Protein AF-A0A7U3ZIJ4-F1 (afdb_monomer_lite)

Radius of gyration: 16.25 Å; chains: 1; bounding box: 36×23×43 Å

Organism: Runella slithyformis (strain ATCC 29530 / DSM 19594 / LMG 11500 / NCIMB 11436 / LSU 4) (NCBI:txid761193)

Structure (mmCIF, N/CA/C/O backbone):
data_AF-A0A7U3ZIJ4-F1
#
_entry.id   AF-A0A7U3ZIJ4-F1
#
loop_
_atom_site.group_PDB
_atom_site.id
_atom_site.type_symbol
_atom_site.label_atom_id
_atom_site.label_alt_id
_atom_site.label_comp_id
_atom_site.label_asym_id
_atom_site.label_entity_id
_atom_site.label_seq_id
_atom_site.pdbx_PDB_ins_code
_atom_site.Cartn_x
_atom_site.Cartn_y
_atom_site.Cartn_z
_atom_site.occupancy
_atom_site.B_iso_or_equiv
_atom_site.auth_seq_id
_atom_site.auth_comp_id
_atom_site.auth_asym_id
_atom_site.auth_atom_id
_atom_site.pdbx_PDB_model_num
ATOM 1 N N . MET A 1 1 ? -24.132 11.952 28.007 1.00 44.25 1 MET A N 1
ATOM 2 C CA . MET A 1 1 ? -23.393 12.104 26.732 1.00 44.25 1 MET A CA 1
ATOM 3 C C . MET A 1 1 ? -21.895 11.962 27.005 1.00 44.25 1 MET A C 1
ATOM 5 O O . MET A 1 1 ? -21.272 12.916 27.456 1.00 44.25 1 MET A O 1
ATOM 9 N N . LYS A 1 2 ? -21.316 10.761 26.840 1.00 49.78 2 LYS A N 1
ATOM 10 C CA . LYS A 1 2 ? -19.869 10.543 27.026 1.00 49.78 2 LYS A CA 1
ATOM 11 C C . LYS A 1 2 ? -19.144 11.204 25.851 1.00 49.78 2 LYS A C 1
ATOM 13 O O . LYS A 1 2 ? -19.247 10.720 24.727 1.00 49.78 2 LYS A O 1
ATOM 18 N N . ARG A 1 3 ? -18.467 12.334 26.080 1.00 56.06 3 ARG A N 1
ATOM 19 C CA . ARG A 1 3 ? -17.640 12.980 25.050 1.00 56.06 3 ARG A CA 1
ATOM 20 C C . ARG A 1 3 ? -16.543 11.985 24.659 1.00 56.06 3 ARG A C 1
ATOM 22 O O . ARG A 1 3 ? -15.640 11.738 25.453 1.00 56.06 3 ARG A O 1
ATOM 29 N N . LYS A 1 4 ? -16.655 11.356 23.480 1.00 58.91 4 LYS A N 1
ATOM 30 C CA . LYS A 1 4 ? -15.566 10.542 22.918 1.00 58.91 4 LYS A CA 1
ATOM 31 C C . LYS A 1 4 ? -14.331 11.461 22.875 1.00 58.91 4 LYS A C 1
ATOM 33 O O . LYS A 1 4 ? -14.463 12.585 22.388 1.00 58.91 4 LYS A O 1
ATOM 38 N N . PRO A 1 5 ? -13.179 11.064 23.445 1.00 68.88 5 PRO A N 1
ATOM 39 C CA . PRO A 1 5 ? -12.037 11.964 23.554 1.00 68.88 5 PRO A CA 1
ATOM 40 C C . PRO A 1 5 ? -11.631 12.408 22.147 1.00 68.88 5 PRO A C 1
ATOM 42 O O . PRO A 1 5 ? -11.501 11.562 21.263 1.00 68.88 5 PRO A O 1
ATOM 45 N N . LEU A 1 6 ? -11.451 13.718 21.933 1.00 66.50 6 LEU A N 1
ATOM 46 C CA .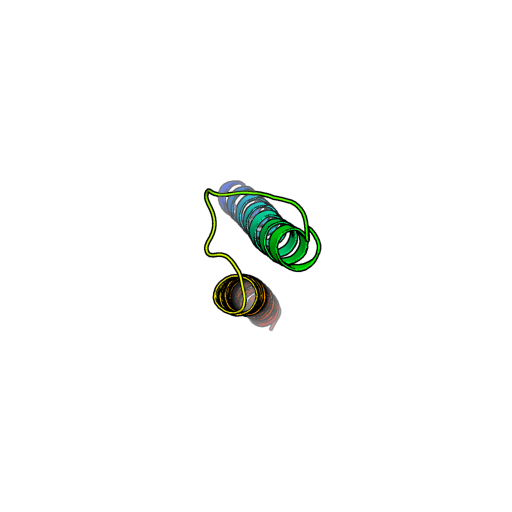 LEU A 1 6 ? -11.072 14.319 20.639 1.00 66.50 6 LEU A CA 1
ATOM 47 C C . LEU A 1 6 ? -9.883 13.591 19.987 1.00 66.50 6 LEU A C 1
ATOM 49 O O . LEU A 1 6 ? -9.841 13.403 18.775 1.00 66.50 6 LEU A O 1
ATOM 53 N N . TYR A 1 7 ? -8.973 13.081 20.819 1.00 66.38 7 TYR A N 1
ATOM 54 C CA . TYR A 1 7 ? -7.860 12.221 20.427 1.00 66.38 7 TYR A CA 1
ATOM 55 C C . TYR A 1 7 ? -8.278 10.980 19.616 1.00 66.38 7 TYR A C 1
ATOM 57 O O . TYR A 1 7 ? -7.623 10.627 18.639 1.00 66.38 7 TYR A O 1
ATOM 65 N N . ARG A 1 8 ? -9.388 10.324 19.972 1.00 64.62 8 ARG A N 1
ATOM 66 C CA . ARG A 1 8 ? -9.865 9.099 19.310 1.00 64.62 8 ARG A CA 1
ATOM 67 C C . ARG A 1 8 ? -10.485 9.399 17.944 1.00 64.62 8 ARG A C 1
ATOM 69 O O . ARG A 1 8 ? -10.297 8.618 17.019 1.00 64.62 8 ARG A O 1
ATOM 76 N N . GLN A 1 9 ? -11.152 10.546 17.790 1.00 70.00 9 GLN A N 1
ATOM 77 C CA . GLN A 1 9 ? -11.620 11.019 16.479 1.00 70.00 9 GLN A CA 1
ATOM 78 C C . GLN A 1 9 ? -10.451 11.404 15.568 1.00 70.00 9 GLN A C 1
ATOM 80 O O . GLN A 1 9 ? -10.413 10.960 14.424 1.00 70.00 9 GLN A O 1
ATOM 85 N N . LEU A 1 10 ? -9.465 12.141 16.087 1.00 79.25 10 LEU A N 1
ATOM 86 C CA . LEU A 1 10 ? -8.253 12.496 15.341 1.00 79.25 10 LEU A CA 1
ATOM 87 C C . LEU A 1 10 ? -7.465 11.256 14.911 1.00 79.25 10 LEU A C 1
ATOM 89 O O . LEU A 1 10 ? -7.089 11.146 13.749 1.00 79.25 10 LEU A O 1
ATOM 93 N N . SER A 1 11 ? -7.271 10.294 15.815 1.00 73.69 11 SER A N 1
ATOM 94 C CA . SER A 1 11 ? -6.588 9.028 15.522 1.00 73.69 11 SER A CA 1
ATOM 95 C C . SER A 1 11 ? -7.340 8.189 14.479 1.00 73.69 11 SER A C 1
ATOM 97 O O . SER A 1 11 ? -6.719 7.587 13.598 1.00 73.69 11 SER A O 1
ATOM 99 N N . SER A 1 12 ? -8.676 8.201 14.524 1.00 73.12 12 SER A N 1
ATOM 100 C CA . SER A 1 12 ? -9.521 7.535 13.529 1.00 73.12 12 SER A CA 1
ATOM 101 C C . SER A 1 12 ? -9.425 8.205 12.157 1.00 73.12 12 SER A C 1
ATOM 103 O O . SER A 1 12 ? -9.254 7.506 11.161 1.00 73.12 12 SER A O 1
ATOM 105 N N . MET A 1 13 ? -9.482 9.541 12.092 1.00 77.25 13 MET A N 1
ATOM 106 C CA . MET A 1 13 ? -9.318 10.283 10.836 1.00 77.25 13 MET A CA 1
ATOM 107 C C . MET A 1 13 ? -7.922 10.073 10.250 1.00 77.25 13 MET A C 1
ATOM 109 O O . MET A 1 13 ? -7.808 9.747 9.076 1.00 77.25 13 MET A O 1
ATOM 113 N N . LEU A 1 14 ? -6.863 10.157 11.062 1.00 83.38 14 LEU A N 1
ATOM 114 C CA . LEU A 1 14 ? -5.494 9.865 10.624 1.00 83.38 14 LEU A CA 1
ATOM 115 C C . LEU A 1 14 ? -5.350 8.431 10.114 1.00 83.38 14 LEU A C 1
ATOM 117 O O . LEU A 1 14 ? -4.727 8.211 9.080 1.00 83.38 14 LEU A O 1
ATOM 121 N N . SER A 1 15 ? -5.946 7.457 10.805 1.00 75.62 15 SER A N 1
ATOM 122 C CA . SER A 1 15 ? -5.924 6.060 10.361 1.00 75.62 15 SER A CA 1
ATOM 123 C C . SER A 1 15 ? -6.662 5.863 9.039 1.00 75.62 15 SER A C 1
ATOM 125 O O . SER A 1 15 ? -6.161 5.131 8.187 1.00 75.62 15 SER A O 1
ATOM 127 N N . MET A 1 16 ? -7.801 6.532 8.838 1.00 80.50 16 MET A N 1
ATOM 128 C CA . MET A 1 16 ? -8.518 6.529 7.559 1.00 80.50 16 MET A CA 1
ATOM 129 C C . MET A 1 16 ? -7.698 7.193 6.451 1.00 80.50 16 MET A C 1
ATOM 131 O O . MET A 1 16 ? -7.561 6.609 5.381 1.00 80.50 16 MET A O 1
ATOM 135 N N . THR A 1 17 ? -7.092 8.354 6.707 1.00 84.00 17 THR A N 1
ATOM 136 C CA . THR A 1 17 ? -6.249 9.064 5.734 1.00 84.00 17 THR A CA 1
ATOM 137 C C . THR A 1 17 ? -5.025 8.241 5.344 1.00 84.00 17 THR A C 1
ATOM 139 O O . THR A 1 17 ? -4.718 8.119 4.164 1.00 84.00 17 THR A O 1
ATOM 142 N N . ILE A 1 18 ? -4.351 7.619 6.314 1.00 84.12 18 ILE A N 1
ATOM 143 C CA . ILE A 1 18 ? -3.216 6.724 6.062 1.00 84.12 18 ILE A CA 1
ATOM 144 C C . ILE A 1 18 ? -3.677 5.480 5.293 1.00 84.12 18 ILE A C 1
ATOM 146 O O . ILE A 1 18 ? -2.998 5.051 4.365 1.00 84.12 18 ILE A O 1
ATOM 150 N N . GLY A 1 19 ? -4.833 4.908 5.641 1.00 7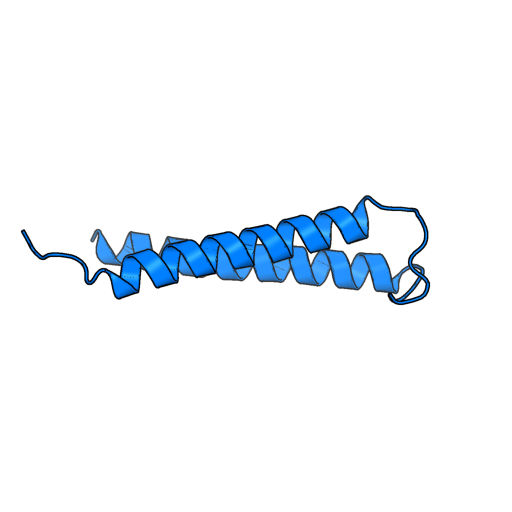7.81 19 GLY A N 1
ATOM 151 C CA . GLY A 1 19 ? -5.426 3.785 4.913 1.00 77.81 19 GLY A CA 1
ATOM 152 C C . GLY A 1 19 ? -5.725 4.128 3.452 1.00 77.81 19 GLY A C 1
ATOM 153 O O . GLY A 1 19 ? -5.338 3.377 2.560 1.00 77.81 19 GLY A O 1
ATOM 154 N N . LEU A 1 20 ? -6.331 5.293 3.203 1.00 83.94 20 LEU A N 1
ATOM 155 C CA . LEU A 1 20 ? -6.575 5.832 1.862 1.00 83.94 20 LEU A CA 1
ATOM 156 C C . LEU A 1 20 ? -5.272 6.124 1.116 1.00 83.94 20 LEU A C 1
ATOM 158 O O . LEU A 1 20 ? -5.191 5.841 -0.073 1.00 83.94 20 LEU A O 1
ATOM 162 N N . ALA A 1 21 ? -4.242 6.626 1.796 1.00 85.31 21 ALA A N 1
ATOM 163 C CA . ALA A 1 21 ? -2.926 6.844 1.203 1.00 85.31 21 ALA A CA 1
ATOM 164 C C . ALA A 1 21 ? -2.248 5.523 0.806 1.00 85.31 21 ALA A C 1
ATOM 166 O O . ALA A 1 21 ? -1.655 5.444 -0.265 1.00 85.31 21 ALA A O 1
ATOM 167 N N . TYR A 1 22 ? -2.373 4.465 1.614 1.00 78.00 22 TYR A N 1
ATOM 168 C CA . TYR A 1 22 ? -1.862 3.134 1.270 1.00 78.00 22 TYR A CA 1
ATOM 169 C C . TYR A 1 22 ? -2.643 2.483 0.126 1.00 78.00 22 TYR A C 1
ATOM 171 O O . TYR A 1 22 ? -2.030 1.917 -0.779 1.00 78.00 22 TYR A O 1
ATOM 179 N N . LEU A 1 23 ? -3.975 2.585 0.134 1.00 75.50 23 LEU A N 1
ATOM 180 C CA . LEU A 1 23 ? -4.823 2.074 -0.947 1.00 75.50 23 LEU A CA 1
ATOM 181 C C . LEU A 1 23 ? -4.586 2.835 -2.250 1.00 75.50 23 LEU A C 1
ATOM 183 O O . LEU A 1 23 ? -4.365 2.219 -3.287 1.00 75.50 23 LEU A O 1
ATOM 187 N N . GLY A 1 24 ? -4.587 4.165 -2.186 1.00 79.75 24 GLY A N 1
ATOM 188 C CA . GLY A 1 24 ? -4.318 5.047 -3.315 1.00 79.75 24 GLY A CA 1
ATOM 189 C C . GLY A 1 24 ? -2.897 4.878 -3.840 1.00 79.75 24 GLY A C 1
ATOM 190 O O . GLY A 1 24 ? -2.714 4.765 -5.044 1.00 79.75 24 GLY A O 1
ATOM 191 N N . GLY A 1 25 ? -1.905 4.759 -2.956 1.00 78.31 25 GLY A N 1
ATOM 192 C CA . GLY A 1 25 ? -0.518 4.475 -3.317 1.00 78.31 25 GLY A CA 1
ATOM 193 C C . GLY A 1 25 ? -0.351 3.107 -3.977 1.00 78.31 25 GLY A C 1
ATOM 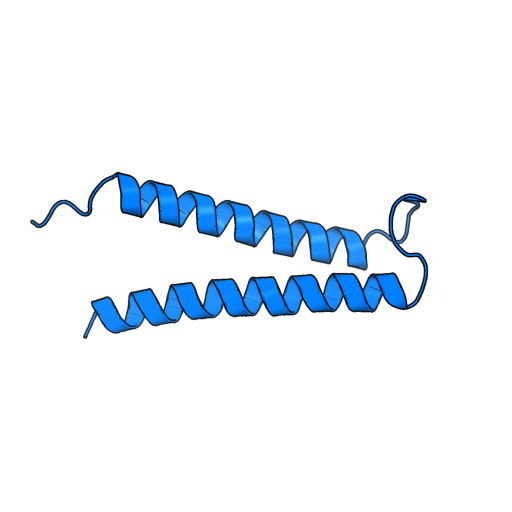194 O O . GLY A 1 25 ? 0.318 3.016 -4.999 1.00 78.31 25 GLY A O 1
ATOM 195 N N . GLY A 1 26 ? -1.002 2.061 -3.455 1.00 70.44 26 GLY A N 1
ATOM 196 C CA . GLY A 1 26 ? -1.008 0.717 -4.040 1.00 70.44 26 GLY A CA 1
ATOM 197 C C . GLY A 1 26 ? -1.719 0.655 -5.395 1.00 70.44 26 GLY A C 1
ATOM 198 O O . GLY A 1 26 ? -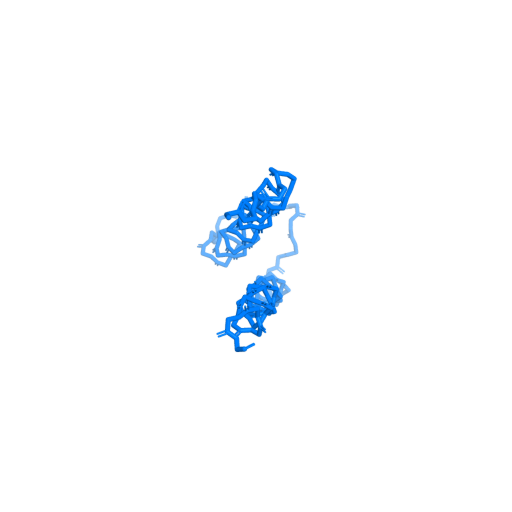1.182 0.087 -6.341 1.00 70.44 26 GLY A O 1
ATOM 199 N N . LEU A 1 27 ? -2.885 1.295 -5.524 1.00 73.81 27 LEU A N 1
ATOM 200 C CA . LEU A 1 27 ? -3.611 1.426 -6.792 1.00 73.81 27 LEU A CA 1
ATOM 201 C C . LEU A 1 27 ? -2.825 2.249 -7.810 1.00 73.81 27 LEU A C 1
ATOM 203 O O . LEU A 1 27 ? -2.744 1.851 -8.964 1.00 73.81 27 LEU A O 1
ATOM 207 N N . PHE A 1 28 ? -2.206 3.352 -7.391 1.00 72.50 28 PHE A N 1
ATOM 208 C CA . PHE A 1 28 ? -1.328 4.160 -8.235 1.00 72.50 28 PHE A CA 1
ATOM 209 C C . PHE A 1 28 ? -0.111 3.351 -8.687 1.00 72.50 28 PHE A C 1
ATOM 211 O O . PHE A 1 28 ?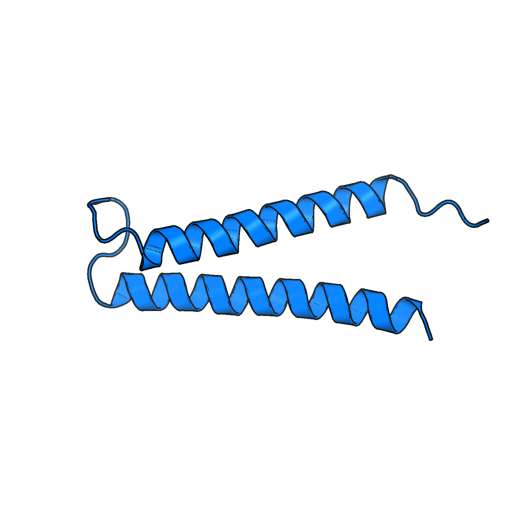 0.239 3.370 -9.860 1.00 72.50 28 PHE A O 1
ATOM 218 N N . LEU A 1 29 ? 0.480 2.559 -7.792 1.00 67.62 29 LEU A N 1
ATOM 219 C CA . LEU A 1 29 ? 1.535 1.603 -8.118 1.00 67.62 29 LEU A CA 1
ATOM 220 C C . LEU A 1 29 ? 1.074 0.537 -9.110 1.00 67.62 29 LEU A C 1
ATOM 222 O O . LEU A 1 29 ? 1.848 0.167 -9.976 1.00 67.62 29 LEU A O 1
ATOM 226 N N . VAL A 1 30 ? -0.145 0.011 -9.016 1.00 66.62 30 VAL A N 1
ATOM 227 C CA . VAL A 1 30 ? -0.633 -1.013 -9.955 1.00 66.62 30 VAL A CA 1
ATOM 228 C C . VAL A 1 30 ? -1.014 -0.384 -11.297 1.00 66.62 30 VAL A C 1
ATOM 230 O O . VAL A 1 30 ? -0.578 -0.877 -12.333 1.00 66.62 30 VAL A O 1
ATOM 233 N N . ALA A 1 31 ? -1.739 0.733 -11.286 1.00 67.75 31 ALA A N 1
ATOM 234 C CA . ALA A 1 31 ? -2.273 1.397 -12.473 1.00 67.75 31 ALA A CA 1
ATOM 235 C C . ALA A 1 31 ? -1.232 2.226 -13.244 1.00 67.75 31 ALA A C 1
ATOM 237 O O . ALA A 1 31 ? -1.317 2.333 -14.466 1.00 67.75 31 ALA A O 1
ATOM 238 N N . SER A 1 32 ? -0.234 2.807 -12.569 1.00 62.50 32 SER A N 1
ATOM 239 C CA . SER A 1 32 ? 0.761 3.667 -13.216 1.00 62.50 32 SER A CA 1
ATOM 240 C C . SER A 1 32 ? 1.840 2.834 -13.903 1.00 62.50 32 SER A C 1
ATOM 242 O O . SER A 1 32 ? 2.920 2.604 -13.366 1.00 62.50 32 SER A O 1
ATOM 244 N N . SER A 1 33 ? 1.574 2.321 -15.108 1.00 57.62 33 SER A N 1
ATOM 245 C CA . SER A 1 33 ? 2.568 1.631 -15.962 1.00 57.62 33 SER A CA 1
ATOM 246 C C . SER A 1 33 ? 3.818 2.474 -16.270 1.00 57.62 33 SER A C 1
ATOM 248 O O . SER A 1 33 ? 4.811 1.940 -16.756 1.00 57.62 33 SER A O 1
ATOM 250 N N . ALA A 1 34 ? 3.800 3.768 -15.945 1.00 58.41 34 ALA A N 1
ATOM 251 C CA . ALA A 1 34 ? 4.886 4.699 -16.184 1.00 58.41 34 ALA A CA 1
ATOM 252 C C . ALA A 1 34 ? 5.847 4.798 -14.984 1.00 58.41 34 ALA A C 1
ATOM 254 O O . ALA A 1 34 ? 5.554 5.399 -13.954 1.00 58.41 34 ALA A O 1
ATOM 255 N N . THR A 1 35 ? 7.037 4.233 -15.184 1.00 54.97 35 THR A N 1
ATOM 256 C CA . THR A 1 35 ? 8.294 4.958 -14.956 1.00 54.97 35 THR A CA 1
ATOM 257 C C . THR A 1 35 ? 8.498 5.559 -13.562 1.00 54.97 35 THR A C 1
ATOM 259 O O . THR A 1 35 ? 8.538 6.770 -13.395 1.00 54.97 35 THR A O 1
ATOM 262 N N . PHE A 1 36 ? 8.757 4.726 -12.559 1.00 50.12 36 PHE A N 1
ATOM 263 C CA . PHE A 1 36 ? 9.591 5.160 -11.439 1.00 50.12 36 PHE A CA 1
ATOM 264 C C . PHE A 1 36 ? 10.690 4.125 -11.241 1.00 50.12 36 PHE A C 1
ATOM 266 O O . PHE A 1 36 ? 10.460 3.069 -10.659 1.00 50.12 36 PHE A O 1
ATOM 273 N N . GLY A 1 37 ? 11.902 4.439 -11.707 1.00 54.34 37 GLY A N 1
ATOM 274 C CA . GLY A 1 37 ? 13.116 3.632 -11.506 1.00 54.34 37 GLY A CA 1
ATOM 275 C C . GLY A 1 37 ? 13.566 3.508 -10.041 1.00 54.34 37 GLY A C 1
ATOM 276 O O . GLY A 1 37 ? 14.678 3.071 -9.782 1.00 54.34 37 GLY A O 1
ATOM 277 N N . MET A 1 38 ? 12.711 3.905 -9.092 1.00 55.00 38 MET A N 1
ATOM 278 C CA . MET A 1 38 ? 12.916 3.833 -7.645 1.00 55.00 38 MET A CA 1
ATOM 279 C C . MET A 1 38 ? 12.133 2.676 -6.994 1.00 55.00 38 MET A C 1
ATOM 281 O O . MET A 1 38 ? 12.395 2.327 -5.847 1.00 55.00 38 MET A O 1
ATOM 285 N N . LEU A 1 39 ? 11.176 2.072 -7.709 1.00 56.75 39 LEU A N 1
ATOM 286 C CA . LEU A 1 39 ? 10.339 0.972 -7.220 1.00 56.75 39 LEU A CA 1
ATOM 287 C C . LEU A 1 39 ? 10.670 -0.333 -7.959 1.00 56.75 39 LEU A C 1
ATOM 289 O O . LEU A 1 39 ? 11.071 -0.279 -9.124 1.00 56.75 39 LEU A O 1
ATOM 293 N N . PRO A 1 40 ? 10.490 -1.507 -7.318 1.00 56.94 40 PRO A N 1
ATOM 294 C CA . PRO A 1 40 ? 10.772 -2.790 -7.951 1.00 56.94 40 PRO A CA 1
ATOM 295 C C . PRO A 1 40 ? 9.989 -2.912 -9.260 1.00 56.94 40 PRO A C 1
ATOM 297 O O . PRO A 1 40 ? 8.766 -2.780 -9.268 1.00 56.94 40 PRO A O 1
ATOM 300 N N . SER A 1 41 ? 10.687 -3.120 -10.373 1.00 69.56 41 SER A N 1
ATOM 301 C CA . SER A 1 41 ? 10.078 -3.242 -11.697 1.00 69.56 41 SER A CA 1
ATOM 302 C C . SER A 1 41 ? 9.564 -4.668 -11.948 1.00 69.56 41 SER A C 1
ATOM 304 O O . SER A 1 41 ? 9.988 -5.636 -11.314 1.00 69.56 41 SER A O 1
ATOM 306 N N . GLY A 1 42 ? 8.605 -4.812 -12.869 1.00 71.44 42 GLY A N 1
ATOM 307 C CA . GLY A 1 42 ? 8.068 -6.116 -13.272 1.00 71.44 42 GLY A CA 1
ATOM 308 C C . GLY A 1 42 ? 7.131 -6.768 -12.246 1.00 71.44 42 GLY A C 1
ATOM 309 O O . GLY A 1 42 ? 6.310 -6.104 -11.618 1.00 71.44 42 GLY A O 1
ATOM 310 N N . LEU A 1 43 ? 7.227 -8.092 -12.097 1.00 74.12 43 LEU A N 1
ATOM 311 C CA . LEU A 1 43 ? 6.305 -8.934 -11.310 1.00 74.12 43 LEU A CA 1
ATOM 312 C C . LEU A 1 43 ? 6.277 -8.562 -9.813 1.00 74.12 43 LEU A C 1
ATOM 314 O O . LEU A 1 43 ? 5.236 -8.635 -9.159 1.00 74.12 43 LEU A O 1
ATOM 318 N N . ILE A 1 44 ? 7.407 -8.069 -9.295 1.00 74.75 44 ILE A N 1
ATOM 319 C CA . ILE A 1 44 ? 7.557 -7.612 -7.907 1.00 74.75 44 ILE A CA 1
ATOM 320 C C . ILE A 1 44 ? 6.675 -6.386 -7.635 1.00 74.75 44 ILE A C 1
ATOM 322 O O . ILE A 1 44 ? 6.136 -6.256 -6.539 1.00 74.75 44 ILE A O 1
ATOM 326 N N . ARG A 1 45 ? 6.440 -5.527 -8.636 1.00 71.69 45 ARG A N 1
ATOM 327 C CA . ARG A 1 45 ? 5.565 -4.351 -8.515 1.00 71.69 45 ARG A CA 1
ATOM 328 C C . ARG A 1 45 ? 4.128 -4.737 -8.194 1.00 71.69 45 ARG A C 1
ATOM 330 O O . ARG A 1 45 ? 3.510 -4.157 -7.306 1.00 71.69 45 ARG A O 1
ATOM 337 N N . TYR A 1 46 ? 3.606 -5.722 -8.920 1.00 73.25 46 TYR A N 1
ATOM 338 C CA . TYR A 1 46 ? 2.244 -6.210 -8.738 1.00 73.25 46 TYR A CA 1
ATOM 339 C C . TYR A 1 46 ? 2.094 -6.946 -7.410 1.00 73.25 46 TYR A C 1
ATOM 341 O O . TYR A 1 46 ? 1.100 -6.737 -6.723 1.00 73.25 46 TYR A O 1
ATOM 349 N N . LEU A 1 47 ? 3.102 -7.726 -7.004 1.00 81.44 47 LEU A N 1
ATOM 350 C CA . LEU A 1 47 ? 3.142 -8.340 -5.675 1.00 81.44 47 LEU A CA 1
ATOM 351 C C . LEU A 1 47 ? 3.134 -7.285 -4.566 1.00 81.44 47 LEU A C 1
ATOM 353 O O . LEU A 1 47 ? 2.359 -7.403 -3.621 1.00 81.44 47 LEU A O 1
ATOM 357 N N . PHE A 1 48 ? 3.937 -6.229 -4.698 1.00 77.44 48 PHE A N 1
ATOM 358 C CA . PHE A 1 48 ? 4.003 -5.152 -3.712 1.00 77.44 48 PHE A CA 1
ATOM 359 C C . PHE A 1 48 ? 2.690 -4.360 -3.648 1.00 77.44 48 PHE A C 1
ATOM 361 O O . PHE A 1 48 ? 2.155 -4.128 -2.566 1.00 77.44 48 PHE A O 1
ATOM 368 N N . GLY A 1 49 ? 2.117 -4.013 -4.804 1.00 77.81 49 GLY A N 1
ATOM 369 C CA . GLY A 1 49 ? 0.808 -3.366 -4.896 1.00 77.81 49 GLY A CA 1
ATOM 370 C C . GLY A 1 49 ? -0.314 -4.222 -4.301 1.00 77.81 49 GLY A C 1
ATOM 371 O O . GLY A 1 49 ? -1.097 -3.729 -3.491 1.00 77.81 49 GLY A O 1
ATOM 372 N N . ALA A 1 50 ? -0.351 -5.518 -4.624 1.00 81.94 50 ALA A N 1
ATOM 373 C CA . ALA A 1 50 ? -1.305 -6.464 -4.049 1.00 81.94 50 ALA A CA 1
ATOM 374 C C . ALA A 1 50 ? -1.140 -6.575 -2.527 1.00 81.94 50 ALA A C 1
ATOM 376 O O . ALA A 1 50 ? -2.131 -6.541 -1.800 1.00 81.94 50 ALA A O 1
ATOM 377 N N . MET A 1 51 ? 0.097 -6.628 -2.029 1.00 84.38 51 MET A N 1
ATOM 378 C CA . MET A 1 51 ? 0.381 -6.681 -0.595 1.00 84.38 51 MET A CA 1
ATOM 379 C C . MET A 1 51 ? -0.111 -5.418 0.129 1.00 84.38 51 MET A C 1
ATOM 381 O O . MET A 1 51 ? -0.715 -5.524 1.197 1.00 84.38 51 MET A O 1
ATOM 385 N N . LEU A 1 52 ? 0.070 -4.234 -0.468 1.00 79.12 52 LEU A N 1
ATOM 386 C CA . LEU A 1 52 ? -0.440 -2.968 0.071 1.00 79.12 52 LEU A CA 1
ATOM 387 C C . LEU A 1 52 ? -1.971 -2.904 0.074 1.00 79.12 52 LEU A C 1
ATOM 389 O O . LEU A 1 52 ? -2.554 -2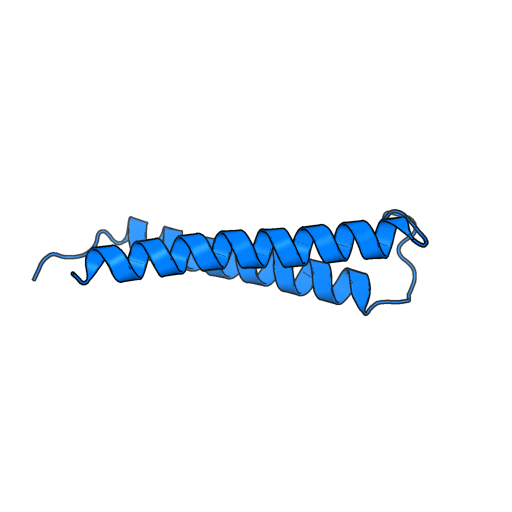.455 1.061 1.00 79.12 52 LEU A O 1
ATOM 393 N N . ILE A 1 53 ? -2.626 -3.384 -0.986 1.00 78.81 53 ILE A N 1
ATOM 394 C CA . ILE A 1 53 ? -4.094 -3.446 -1.069 1.00 78.81 53 ILE A CA 1
ATOM 395 C C . ILE A 1 53 ? -4.648 -4.415 -0.017 1.00 78.81 53 ILE A C 1
ATOM 397 O O . ILE A 1 53 ? -5.553 -4.049 0.734 1.00 78.81 53 ILE A O 1
ATOM 401 N N . VAL A 1 54 ? -4.078 -5.619 0.095 1.00 87.62 54 VAL A N 1
ATOM 402 C CA . VAL A 1 54 ? -4.484 -6.625 1.091 1.00 87.62 54 VAL A CA 1
ATOM 403 C C . VAL A 1 54 ? -4.265 -6.101 2.510 1.00 87.62 54 VAL A C 1
ATOM 405 O O . VAL A 1 54 ? -5.161 -6.193 3.348 1.00 87.62 54 VAL A O 1
ATOM 408 N N . TYR A 1 55 ? -3.110 -5.495 2.788 1.00 80.38 55 TYR A N 1
ATOM 409 C CA . TYR A 1 55 ? -2.809 -4.938 4.105 1.00 80.38 55 TYR A CA 1
ATOM 410 C C . TYR A 1 55 ? -3.692 -3.730 4.450 1.00 80.38 55 TYR A C 1
ATOM 412 O O . TYR A 1 55 ? -4.204 -3.639 5.569 1.00 80.38 55 TYR A O 1
ATOM 420 N N . GLY A 1 56 ? -3.924 -2.823 3.496 1.00 79.62 56 GLY A N 1
ATOM 421 C CA . GLY A 1 56 ? -4.829 -1.682 3.651 1.00 79.62 56 GLY A CA 1
ATOM 422 C C . GLY A 1 56 ? -6.276 -2.120 3.902 1.00 79.62 56 GLY A C 1
ATOM 423 O O . GLY A 1 56 ? -6.941 -1.583 4.795 1.00 79.62 56 GLY A O 1
ATOM 424 N N . GLY A 1 57 ? -6.728 -3.154 3.188 1.00 82.38 57 GLY A N 1
ATOM 425 C CA . GLY A 1 57 ? -8.021 -3.804 3.395 1.00 82.38 57 GLY A CA 1
ATOM 426 C C . GLY A 1 57 ? -8.126 -4.451 4.775 1.00 82.38 57 GLY A C 1
ATOM 427 O O . GLY A 1 57 ? -9.062 -4.160 5.515 1.00 82.38 57 GLY A O 1
ATOM 428 N N . TYR A 1 58 ? -7.131 -5.244 5.182 1.00 83.06 58 TYR A N 1
ATOM 429 C CA . TYR A 1 58 ? -7.093 -5.880 6.503 1.00 83.06 58 TYR A CA 1
ATOM 430 C C . TYR A 1 58 ? -7.080 -4.863 7.652 1.00 83.06 58 TYR A C 1
ATOM 432 O O . TYR A 1 58 ? -7.769 -5.037 8.661 1.00 83.06 58 TYR A O 1
ATOM 440 N N . ARG A 1 59 ? -6.321 -3.771 7.506 1.00 77.00 59 ARG A N 1
ATOM 441 C CA . ARG A 1 59 ? -6.272 -2.689 8.498 1.00 77.00 59 ARG A CA 1
ATOM 442 C C . ARG A 1 59 ? -7.614 -1.969 8.615 1.00 77.00 59 ARG A C 1
ATOM 444 O O . ARG A 1 59 ? -8.051 -1.695 9.731 1.00 77.00 59 ARG A O 1
ATOM 451 N N . SER A 1 60 ? -8.268 -1.706 7.486 1.00 75.00 60 SER A N 1
ATOM 452 C CA . SER A 1 60 ? -9.611 -1.119 7.456 1.00 75.00 60 SER A CA 1
ATOM 453 C C . SER A 1 60 ? -10.636 -2.066 8.081 1.00 75.00 60 SER A C 1
ATOM 455 O O . SER A 1 60 ? -11.394 -1.650 8.951 1.00 75.00 60 SER A O 1
ATOM 457 N N . TYR A 1 61 ? -10.597 -3.353 7.724 1.00 78.38 61 TYR A N 1
ATOM 458 C CA . TYR A 1 61 ? -11.477 -4.388 8.266 1.00 78.38 61 TYR A CA 1
ATOM 459 C C . TYR A 1 61 ? -11.369 -4.499 9.789 1.00 78.38 61 TYR A C 1
ATOM 461 O O . TYR A 1 61 ? -12.385 -4.447 10.477 1.00 78.38 61 TYR A O 1
ATOM 469 N N . ARG A 1 62 ? -10.148 -4.550 10.345 1.00 76.12 62 ARG A N 1
ATOM 470 C CA . ARG A 1 62 ? -9.963 -4.533 11.807 1.00 76.12 62 ARG A CA 1
ATOM 471 C C . ARG A 1 62 ? -10.540 -3.277 12.459 1.00 76.12 62 ARG A C 1
ATOM 473 O O . ARG A 1 62 ? -11.129 -3.381 13.529 1.00 76.12 62 ARG A O 1
ATOM 480 N N . GLY A 1 63 ? -10.405 -2.114 11.822 1.00 68.56 63 GLY A N 1
ATOM 481 C CA . GLY A 1 63 ? -11.019 -0.874 12.302 1.00 68.56 63 GLY A CA 1
ATOM 482 C C . GLY A 1 63 ? -12.550 -0.935 12.333 1.00 68.56 63 GLY A C 1
ATOM 483 O O . GLY A 1 63 ? -13.153 -0.514 13.317 1.00 68.56 63 GLY A O 1
ATOM 484 N N . TYR A 1 64 ? -13.170 -1.511 11.300 1.00 68.06 64 TYR A N 1
ATOM 485 C CA . TYR A 1 64 ? -14.624 -1.701 11.230 1.00 68.06 64 TYR A CA 1
ATOM 486 C C . TYR A 1 64 ? -15.141 -2.714 12.260 1.00 68.06 64 TYR A C 1
ATOM 488 O O . TYR A 1 64 ? -16.130 -2.439 12.934 1.00 68.06 64 TYR A O 1
ATOM 496 N N . VAL A 1 65 ? -14.449 -3.842 12.448 1.00 68.44 65 VAL A N 1
ATOM 497 C CA . VAL A 1 65 ? -14.806 -4.847 13.468 1.00 68.44 65 VAL A CA 1
ATOM 498 C C . VAL A 1 65 ? -14.707 -4.267 14.883 1.00 68.44 65 VAL A C 1
ATOM 500 O O . VAL A 1 65 ? -15.537 -4.572 15.738 1.00 68.44 65 VAL A O 1
ATOM 503 N N . GLN A 1 66 ? -13.728 -3.397 15.145 1.00 60.59 66 GLN A N 1
ATOM 504 C CA . GLN A 1 66 ? -13.613 -2.710 16.433 1.00 60.59 66 GLN A CA 1
ATOM 505 C C . GLN A 1 66 ? -14.777 -1.734 16.675 1.00 60.59 66 GLN A C 1
ATOM 507 O O . GLN A 1 66 ? -15.189 -1.558 17.814 1.00 60.59 66 GLN A O 1
ATOM 512 N N . TYR A 1 67 ? -15.310 -1.118 15.615 1.00 59.09 67 TYR A N 1
ATOM 513 C CA . TYR A 1 67 ? -16.473 -0.234 15.706 1.00 59.09 67 TYR A CA 1
ATOM 514 C C . TYR A 1 67 ? -17.756 -1.027 15.981 1.00 59.09 67 TYR A C 1
ATOM 516 O O . TYR A 1 67 ? -18.536 -0.641 16.839 1.00 59.09 67 TYR A O 1
ATOM 524 N N . GLN A 1 68 ? -17.931 -2.173 15.316 1.00 60.22 68 GLN A N 1
ATOM 525 C CA . GLN A 1 68 ? -19.114 -3.022 15.479 1.00 60.22 68 GLN A CA 1
ATOM 526 C C . GLN A 1 68 ? -19.230 -3.639 16.883 1.00 60.22 68 GLN A C 1
ATOM 528 O O . GLN A 1 68 ? -20.336 -3.809 17.379 1.00 60.22 68 GLN A O 1
ATOM 533 N N . ASN A 1 69 ? -18.108 -3.956 17.539 1.00 56.41 69 ASN A N 1
ATOM 534 C CA . ASN A 1 69 ? -18.119 -4.488 18.908 1.00 56.41 69 ASN A CA 1
ATOM 535 C C . ASN A 1 69 ? -18.341 -3.415 19.991 1.00 56.41 69 ASN A C 1
ATOM 537 O O . ASN A 1 69 ? -18.669 -3.772 21.114 1.00 56.41 69 ASN A O 1
ATOM 541 N N . ASP A 1 70 ? -18.166 -2.124 19.679 1.00 54.50 70 ASP A N 1
ATOM 542 C CA . ASP A 1 70 ? -18.510 -1.023 20.597 1.00 54.50 70 ASP A CA 1
ATOM 543 C C . ASP A 1 70 ? -20.033 -0.714 20.575 1.00 54.50 70 ASP A C 1
ATOM 545 O O . ASP A 1 70 ? -20.503 0.056 21.416 1.00 54.50 70 ASP A O 1
ATOM 549 N N . ASP A 1 71 ? -20.790 -1.306 19.636 1.00 53.66 71 ASP A N 1
ATOM 550 C CA . ASP A 1 71 ? -22.234 -1.102 19.419 1.00 53.66 71 ASP A CA 1
ATOM 551 C C . ASP A 1 71 ? -23.115 -2.316 19.843 1.00 53.66 71 ASP A C 1
ATOM 553 O O . ASP A 1 71 ? -24.314 -2.320 19.551 1.00 53.66 71 ASP A O 1
ATOM 557 N N . VAL A 1 72 ? -22.558 -3.326 20.540 1.00 49.72 72 VAL A N 1
ATOM 558 C CA . VAL A 1 72 ? -23.301 -4.457 21.160 1.00 49.72 72 VAL A CA 1
ATOM 559 C C . VAL A 1 72 ? -23.319 -4.338 22.681 1.00 49.72 72 VAL A C 1
ATOM 561 O O . VAL A 1 72 ? -22.239 -4.107 23.269 1.00 49.72 72 VAL A O 1
#

Foldseek 3Di:
DPPPPVVVVVVVVVLVVVLCVLLVVLCCLVPVPDDDPVDDDDPVSPVSSVVSNVVSVVSVVVVVVVVVVVVD

Secondary structure (DSSP, 8-state):
-----HHHHHHHHHHHHHHHHHHHHHHHHHH--S--TTS--THHHHHHHHHHHHHHHHHHHHHHHHHHHTT-

pLDDT: mean 70.21, std 10.63, range [44.25, 87.62]

Sequence (72 aa):
MKRKPLYRQLSSMLSMTIGLAYLGGGLFLVASSATFGMLPSGLIRYLFGAMLIVYGGYRSYRGYVQYQNDDV